Protein AF-A0A7R9LB26-F1 (afdb_monomer)

InterPro domains:
  IPR041221 Anaphase-promoting complex subunit 1, C-terminal [PF18122] (2-124)

Nearest PDB structures (foldseek):
  8pkp-assembly1_A  TM=7.153E-01  e=1.392E-02  Homo sapiens

Foldseek 3Di:
DDPCCVLPVDQDPDPVSNVVSVLLVLLCCLCVVLVNVVCSVVLVVLVVCLVPNFLVSLLVLVVLVVCVVVPVSSPDVSSVVSLVSNCVVLVVPDDLVQLVCQCLLNDDPVSDDRSSSSCCSNQVNDGGNVCVVVPDDDDLVVVVVVCCVPRVGDPVNSVVSVVSVVVVVVVD

Sequence (172 aa):
MTFSKYLLSNPSDIELESEMQNKLCSLLFDCASNERLEFLSPLIRLTKVTKQSNSLSLWQIKFVNTCTQRCLSLRSDFIDSIRSLIDKRLKYSIDKNLLLNYLRGTLRLTQITPTLIEAIVFYDMPPFGSFASISDKLSFSELVIELKSKYCVPIPTIHLLHRLYFSSILKL

Solvent-accessible surface area (backbone atoms only — not comparable to full-atom values): 10082 Å² total; per-residue (Å²): 139,60,72,63,60,73,61,65,69,64,82,51,92,46,68,72,54,34,54,52,41,52,53,52,50,53,49,50,48,54,20,57,76,67,76,36,61,82,51,45,64,62,56,56,57,55,59,56,40,62,82,59,65,54,64,67,56,45,50,51,51,52,51,50,53,56,46,25,78,76,30,75,84,66,56,50,73,64,58,55,50,52,50,51,51,40,48,55,50,49,71,72,68,52,59,64,67,59,55,51,27,33,33,40,51,71,54,55,78,91,70,68,45,73,62,54,53,43,47,36,66,70,39,59,50,75,61,77,28,72,38,49,87,66,65,96,74,75,56,74,67,56,53,53,52,50,39,45,73,75,63,68,50,52,70,72,33,53,53,51,50,51,54,50,56,55,60,65,59,75,75,116

pLDDT: mean 74.85, std 9.89, range [36.62, 88.19]

Radius of gyration: 19.54 Å; Cα contacts (8 Å, |Δi|>4): 122; chains: 1; bounding box: 53×28×49 Å

Mean predicted aligned error: 10.56 Å

Structure (mmCIF, N/CA/C/O backbone):
data_AF-A0A7R9LB26-F1
#
_entry.id   AF-A0A7R9LB26-F1
#
loop_
_atom_site.group_PDB
_atom_site.id
_atom_site.type_symbol
_atom_site.label_atom_id
_atom_site.label_alt_id
_atom_site.label_comp_id
_atom_site.label_asym_id
_atom_site.label_entity_id
_atom_site.label_seq_id
_atom_site.pdbx_PDB_ins_code
_atom_site.Cartn_x
_atom_site.Cartn_y
_atom_site.Cartn_z
_atom_site.occupancy
_atom_site.B_iso_or_equiv
_atom_site.auth_seq_id
_atom_site.auth_comp_id
_atom_site.auth_asym_id
_atom_site.auth_atom_id
_atom_site.pdbx_PDB_model_num
ATOM 1 N N . MET A 1 1 ? 29.424 3.421 -20.151 1.00 47.78 1 MET A N 1
ATOM 2 C CA . MET A 1 1 ? 28.976 2.113 -19.619 1.00 47.78 1 MET A CA 1
ATOM 3 C C . MET A 1 1 ? 27.471 2.163 -19.412 1.00 47.78 1 MET A C 1
ATOM 5 O O . MET A 1 1 ? 26.999 3.164 -18.893 1.00 47.78 1 MET A O 1
ATOM 9 N N . THR A 1 2 ? 26.723 1.147 -19.840 1.00 70.75 2 THR A N 1
ATOM 10 C CA . THR A 1 2 ? 25.251 1.107 -19.771 1.00 70.75 2 THR A CA 1
ATOM 11 C C . THR A 1 2 ? 24.757 0.437 -18.486 1.00 70.75 2 THR A C 1
ATOM 13 O O . THR A 1 2 ? 25.329 -0.555 -18.041 1.00 70.75 2 THR A O 1
ATOM 16 N N . PHE A 1 3 ? 23.678 0.965 -17.900 1.00 68.62 3 PHE A N 1
ATOM 17 C CA . PHE A 1 3 ? 23.039 0.452 -16.677 1.00 68.62 3 PHE A CA 1
ATOM 18 C C . PHE A 1 3 ? 22.665 -1.039 -16.787 1.00 68.62 3 PHE A C 1
ATOM 20 O O . PHE A 1 3 ? 22.912 -1.813 -15.865 1.00 68.62 3 PHE A O 1
ATOM 27 N N . SER A 1 4 ? 22.194 -1.469 -17.961 1.00 67.75 4 SER A N 1
ATOM 28 C CA . SER A 1 4 ? 21.907 -2.873 -18.280 1.00 67.75 4 SER A CA 1
ATOM 29 C C . SER A 1 4 ? 23.129 -3.785 -18.149 1.00 67.75 4 SER A C 1
ATOM 31 O O . SER A 1 4 ? 23.001 -4.903 -17.664 1.00 67.75 4 SER A O 1
ATOM 33 N N . LYS A 1 5 ? 24.331 -3.308 -18.499 1.00 71.25 5 LYS A N 1
ATOM 34 C CA . LYS A 1 5 ? 25.564 -4.099 -18.392 1.00 71.25 5 LYS A CA 1
ATOM 35 C C . LYS A 1 5 ? 25.941 -4.386 -16.942 1.00 71.25 5 LYS A C 1
ATOM 37 O O . LYS A 1 5 ? 26.555 -5.407 -16.706 1.00 71.25 5 LYS A O 1
ATOM 42 N N . TYR A 1 6 ? 25.585 -3.543 -15.976 1.00 71.06 6 TYR A N 1
ATOM 43 C CA . TYR A 1 6 ? 25.831 -3.828 -14.554 1.00 71.06 6 TYR A CA 1
ATOM 44 C C . TYR A 1 6 ? 24.739 -4.693 -13.926 1.00 71.06 6 TYR A C 1
ATOM 46 O O . TYR A 1 6 ? 25.019 -5.463 -13.017 1.00 71.06 6 TYR A O 1
ATOM 54 N N . LEU A 1 7 ? 23.505 -4.566 -14.416 1.00 68.69 7 LEU A N 1
ATOM 55 C CA . LEU A 1 7 ? 22.348 -5.260 -13.859 1.00 68.69 7 LEU A CA 1
ATOM 56 C C . LEU A 1 7 ? 22.137 -6.661 -14.437 1.00 68.69 7 LEU A C 1
ATOM 58 O O . LEU A 1 7 ? 21.547 -7.484 -13.759 1.00 68.69 7 LEU A O 1
ATOM 62 N N . LEU A 1 8 ? 22.611 -6.948 -15.653 1.00 66.31 8 LEU A N 1
ATOM 63 C CA . LEU A 1 8 ? 22.401 -8.230 -16.348 1.00 66.31 8 LEU A CA 1
ATOM 64 C C . LEU A 1 8 ? 23.664 -9.096 -16.463 1.00 66.31 8 LEU A C 1
ATOM 66 O O . LEU A 1 8 ? 23.575 -10.228 -16.924 1.00 66.31 8 LEU A O 1
ATOM 70 N N . SER A 1 9 ? 24.845 -8.576 -16.119 1.00 64.62 9 SER A N 1
ATOM 71 C CA . SER A 1 9 ? 26.117 -9.260 -16.415 1.00 64.62 9 SER A CA 1
ATOM 72 C C . SER A 1 9 ? 26.427 -10.441 -15.507 1.00 64.62 9 SER A C 1
ATOM 74 O O . SER A 1 9 ? 27.118 -11.349 -15.953 1.00 64.62 9 SER A O 1
ATOM 76 N N . ASN A 1 10 ? 25.910 -10.444 -14.279 1.00 65.31 10 ASN A N 1
ATOM 77 C CA . ASN A 1 10 ? 26.144 -11.506 -13.308 1.00 65.31 10 ASN A CA 1
ATOM 78 C C . ASN A 1 10 ? 24.791 -11.955 -12.747 1.00 65.31 10 ASN A C 1
ATOM 80 O O . ASN A 1 10 ? 24.273 -11.273 -11.859 1.00 65.31 10 ASN A O 1
ATOM 84 N N . PRO A 1 11 ? 24.165 -13.020 -13.277 1.00 63.59 11 PRO A N 1
ATOM 85 C CA . PRO A 1 11 ? 23.029 -13.629 -12.597 1.00 63.59 11 PRO A CA 1
ATOM 86 C C . PRO A 1 11 ? 23.490 -14.064 -11.204 1.00 63.59 11 PRO A C 1
ATOM 88 O O . PRO A 1 11 ? 24.514 -14.730 -11.071 1.00 63.59 11 PRO A O 1
ATOM 91 N N . SER A 1 12 ? 22.789 -13.614 -10.164 1.00 65.75 12 SER A N 1
ATOM 92 C CA . SER A 1 12 ? 23.111 -14.035 -8.802 1.00 65.75 12 SER A CA 1
ATOM 93 C C . SER A 1 12 ? 22.710 -15.495 -8.582 1.00 65.75 12 SER A C 1
ATOM 95 O O . SER A 1 12 ? 21.577 -15.877 -8.882 1.00 65.75 12 SER A O 1
ATOM 97 N N . ASP A 1 13 ? 23.613 -16.287 -7.999 1.00 67.75 13 ASP A N 1
ATOM 98 C CA . ASP A 1 13 ? 23.330 -17.653 -7.533 1.00 67.75 13 ASP A CA 1
ATOM 99 C C . ASP A 1 13 ? 22.423 -17.668 -6.285 1.00 67.75 13 ASP A C 1
ATOM 101 O O . ASP A 1 13 ? 21.922 -18.713 -5.869 1.00 67.75 13 ASP A O 1
ATOM 105 N N . ILE A 1 14 ? 22.191 -16.502 -5.675 1.00 76.25 14 ILE A N 1
ATOM 106 C CA . ILE A 1 14 ? 21.305 -16.330 -4.529 1.00 76.25 14 ILE A CA 1
ATOM 107 C C . ILE A 1 14 ? 19.898 -16.027 -5.053 1.00 76.25 14 ILE A C 1
ATOM 109 O O . ILE A 1 14 ? 19.642 -14.966 -5.621 1.00 76.25 14 ILE A O 1
ATOM 113 N N . GLU A 1 15 ? 18.956 -16.938 -4.803 1.00 74.44 15 GLU A N 1
ATOM 114 C CA . GLU A 1 15 ? 17.570 -16.877 -5.303 1.00 74.44 15 GLU A CA 1
ATOM 115 C C . GLU A 1 15 ? 16.900 -15.508 -5.070 1.00 74.44 15 GLU A C 1
ATOM 117 O O . GLU A 1 15 ? 16.289 -14.933 -5.971 1.00 74.44 15 GLU A O 1
ATOM 122 N N . LEU A 1 16 ? 17.086 -14.935 -3.879 1.00 67.75 16 LEU A N 1
ATOM 123 C CA . LEU A 1 16 ? 16.484 -13.660 -3.485 1.00 67.75 16 LEU A CA 1
ATOM 124 C C . LEU A 1 16 ? 17.087 -12.454 -4.229 1.00 67.75 16 LEU A C 1
ATOM 126 O O . LEU A 1 16 ? 16.395 -11.473 -4.504 1.00 67.75 16 LEU A O 1
ATOM 130 N N . GLU A 1 17 ? 18.375 -12.516 -4.567 1.00 70.12 17 GLU A N 1
ATOM 131 C CA . GLU A 1 17 ? 19.046 -11.492 -5.370 1.00 70.12 17 GLU A CA 1
ATOM 132 C C . GLU A 1 17 ? 18.670 -11.617 -6.846 1.00 70.12 17 GLU A C 1
ATOM 134 O O . GLU A 1 17 ? 18.398 -10.598 -7.478 1.00 70.12 17 GLU A O 1
ATOM 139 N N . SER A 1 18 ? 18.562 -12.845 -7.361 1.00 76.25 18 SER A N 1
ATOM 140 C CA . SER A 1 18 ? 18.065 -13.133 -8.711 1.00 76.25 18 SER A CA 1
ATOM 141 C C . SER A 1 18 ? 16.630 -12.627 -8.907 1.00 76.25 18 SER A C 1
ATOM 143 O O . SER A 1 18 ? 16.329 -11.940 -9.886 1.00 76.25 18 SER A O 1
ATOM 145 N N . GLU A 1 19 ? 15.739 -12.837 -7.930 1.00 73.88 19 GLU A N 1
ATOM 146 C CA . GLU A 1 19 ? 14.378 -12.286 -7.963 1.00 73.88 19 GLU A CA 1
ATOM 147 C C . GLU A 1 19 ? 14.390 -10.747 -8.018 1.00 73.88 19 GLU A C 1
ATOM 149 O O . GLU A 1 19 ? 13.626 -10.120 -8.761 1.00 73.88 19 GLU A O 1
ATOM 154 N N . MET A 1 20 ? 15.276 -10.113 -7.246 1.00 72.75 20 MET A N 1
ATOM 155 C CA . MET A 1 20 ? 15.404 -8.657 -7.217 1.00 72.75 20 MET A CA 1
ATOM 156 C C . MET A 1 20 ? 15.994 -8.109 -8.527 1.00 72.75 20 MET A C 1
ATOM 158 O O . MET A 1 20 ? 15.529 -7.086 -9.033 1.00 72.75 20 MET A O 1
ATOM 162 N N . GLN A 1 21 ? 16.974 -8.809 -9.099 1.00 77.19 21 GLN A N 1
ATOM 163 C CA . GLN A 1 21 ? 17.594 -8.509 -10.387 1.00 77.19 21 GLN A CA 1
ATOM 164 C C . GLN A 1 21 ? 16.566 -8.590 -11.519 1.00 77.19 21 GLN A C 1
ATOM 166 O O . GLN A 1 21 ? 16.440 -7.642 -12.293 1.00 77.19 21 GLN A O 1
ATOM 171 N N . ASN A 1 22 ? 15.747 -9.644 -11.550 1.00 79.38 22 ASN A N 1
ATOM 172 C CA . ASN A 1 22 ? 14.660 -9.802 -12.519 1.00 79.38 22 ASN A CA 1
ATOM 173 C C . ASN A 1 22 ? 13.632 -8.665 -12.426 1.00 79.38 22 ASN A C 1
ATOM 175 O O . ASN A 1 22 ? 13.257 -8.086 -13.446 1.00 79.38 22 ASN A O 1
ATOM 179 N N . LYS A 1 23 ? 13.233 -8.265 -11.209 1.00 76.12 23 LYS A N 1
ATOM 180 C CA . LYS A 1 23 ? 12.327 -7.118 -10.998 1.00 76.12 23 LYS A CA 1
ATOM 181 C C . LYS A 1 23 ? 12.919 -5.802 -11.508 1.00 76.12 23 LYS A C 1
ATOM 183 O O . LYS A 1 23 ? 12.212 -5.013 -12.129 1.00 76.12 23 LYS A O 1
ATOM 188 N N . LEU A 1 24 ? 14.209 -5.561 -11.268 1.00 79.00 24 LEU A N 1
ATOM 189 C CA . LEU A 1 24 ? 14.904 -4.366 -11.757 1.00 79.00 24 LEU A CA 1
ATOM 190 C C . LEU A 1 24 ? 15.066 -4.370 -13.284 1.00 79.00 24 LEU A C 1
ATOM 192 O O . LEU A 1 24 ? 14.961 -3.315 -13.908 1.00 79.00 24 LEU A O 1
ATOM 196 N N . CYS A 1 25 ? 15.280 -5.537 -13.890 1.00 82.81 25 CYS A N 1
ATOM 197 C CA . CYS A 1 25 ? 15.355 -5.678 -15.343 1.00 82.81 25 CYS A CA 1
ATOM 198 C C . CYS A 1 25 ? 13.994 -5.446 -16.004 1.00 82.81 25 CYS A C 1
ATOM 200 O O . CYS A 1 25 ? 13.923 -4.703 -16.979 1.00 82.81 25 CYS A O 1
ATOM 202 N N . SER A 1 26 ? 12.918 -5.993 -15.431 1.00 80.62 26 SER A N 1
ATOM 203 C CA . SER A 1 26 ? 11.545 -5.714 -15.871 1.00 80.62 26 SER A CA 1
ATOM 204 C C . SER A 1 26 ? 11.234 -4.220 -15.795 1.00 80.62 26 SER A C 1
ATOM 206 O O . SER A 1 26 ? 10.707 -3.651 -16.742 1.00 80.62 26 SER A O 1
ATOM 208 N N . LEU A 1 27 ? 11.625 -3.559 -14.702 1.00 80.62 27 LEU A N 1
ATOM 209 C CA . LEU A 1 27 ? 11.438 -2.120 -14.539 1.00 80.62 27 LEU A CA 1
ATOM 210 C C . LEU A 1 27 ? 12.207 -1.307 -15.593 1.00 80.62 27 LEU A C 1
ATOM 212 O O . LEU A 1 27 ? 11.676 -0.343 -16.145 1.00 80.62 27 LEU A O 1
ATOM 216 N N . LEU A 1 28 ? 13.463 -1.676 -15.860 1.00 84.94 28 LEU A N 1
ATOM 217 C CA . LEU A 1 28 ? 14.277 -1.036 -16.891 1.00 84.94 28 LEU A CA 1
ATOM 218 C C . LEU A 1 28 ? 13.644 -1.207 -18.275 1.00 84.94 28 LEU A C 1
ATOM 220 O O . LEU A 1 28 ? 13.595 -0.243 -19.037 1.00 84.94 28 LEU A O 1
ATOM 224 N N . PHE A 1 29 ? 13.155 -2.410 -18.578 1.00 84.19 29 PHE A N 1
ATOM 225 C CA . PHE A 1 29 ? 12.476 -2.712 -19.831 1.00 84.19 29 PHE A CA 1
ATOM 226 C C . PHE A 1 29 ? 11.186 -1.899 -19.986 1.00 84.19 29 PHE A C 1
ATOM 228 O O . PHE A 1 29 ? 11.002 -1.277 -21.029 1.00 84.19 29 PHE A O 1
ATOM 235 N N . ASP A 1 30 ? 10.349 -1.815 -18.948 1.00 80.38 30 ASP A N 1
ATOM 236 C CA . ASP A 1 30 ? 9.136 -0.988 -18.941 1.00 80.38 30 ASP A CA 1
ATOM 237 C C . ASP A 1 30 ? 9.460 0.491 -19.182 1.00 80.38 30 ASP A C 1
ATOM 239 O O . ASP A 1 30 ? 8.831 1.144 -20.017 1.00 80.38 30 ASP A O 1
ATOM 243 N N . CYS A 1 31 ? 10.455 1.033 -18.473 1.00 83.06 31 CYS A N 1
ATOM 244 C CA . CYS A 1 31 ? 10.841 2.437 -18.618 1.00 83.06 31 CYS A CA 1
ATOM 245 C C . CYS A 1 31 ? 11.418 2.722 -20.010 1.00 83.06 31 CYS A C 1
ATOM 247 O O . CYS A 1 31 ? 11.110 3.759 -20.591 1.00 83.06 31 CYS A O 1
ATOM 249 N N . ALA A 1 32 ? 12.236 1.817 -20.555 1.00 85.62 32 ALA A N 1
ATOM 250 C CA . ALA A 1 32 ? 12.814 1.971 -21.887 1.00 85.62 32 ALA A CA 1
ATOM 251 C C . ALA A 1 32 ? 11.750 1.851 -22.988 1.00 85.62 32 ALA A C 1
ATOM 253 O O . ALA A 1 32 ? 11.709 2.689 -23.883 1.00 85.62 32 ALA A O 1
ATOM 254 N N . SER A 1 33 ? 10.861 0.858 -22.891 1.00 83.81 33 SER A N 1
ATOM 255 C CA . SER A 1 33 ? 9.817 0.588 -23.891 1.00 83.81 33 SER A CA 1
ATOM 256 C C . SER A 1 33 ? 8.768 1.695 -23.972 1.00 83.81 33 SER A C 1
ATOM 258 O O . SER A 1 33 ? 8.163 1.890 -25.018 1.00 83.81 33 SER A O 1
ATOM 260 N N . ASN A 1 34 ? 8.557 2.425 -22.875 1.00 80.50 34 ASN A N 1
ATOM 261 C CA . ASN A 1 34 ? 7.613 3.537 -22.812 1.00 80.50 34 ASN A CA 1
ATOM 262 C C . ASN A 1 34 ? 8.280 4.917 -22.941 1.00 80.50 34 ASN A C 1
ATOM 264 O O . ASN A 1 34 ? 7.608 5.911 -22.673 1.00 80.50 34 ASN A O 1
ATOM 268 N N . GLU A 1 35 ? 9.572 4.980 -23.293 1.00 83.19 35 GLU A N 1
ATOM 269 C CA . GLU A 1 35 ? 10.360 6.221 -23.416 1.00 83.19 35 GLU A CA 1
ATOM 270 C C . GLU A 1 35 ? 10.347 7.094 -22.147 1.00 83.19 35 GLU A C 1
ATOM 272 O O . GLU A 1 35 ? 10.273 8.317 -22.211 1.00 83.19 35 GLU A O 1
ATOM 277 N N . ARG A 1 36 ? 10.407 6.463 -20.968 1.00 81.88 36 ARG A N 1
ATOM 278 C CA . ARG A 1 36 ? 10.294 7.130 -19.660 1.00 81.88 36 ARG A CA 1
ATOM 279 C C . ARG A 1 36 ? 11.397 6.745 -18.685 1.00 81.88 36 ARG A C 1
ATOM 281 O O . ARG A 1 36 ? 11.161 6.342 -17.539 1.00 81.88 36 ARG A O 1
ATOM 288 N N . LEU A 1 37 ? 12.638 6.835 -19.144 1.00 85.00 37 LEU A N 1
ATOM 289 C CA . LEU A 1 37 ? 13.807 6.523 -18.321 1.00 85.00 37 LEU A CA 1
ATOM 290 C C . LEU A 1 37 ? 13.946 7.460 -17.108 1.00 85.00 37 LEU A C 1
ATOM 292 O O . LEU A 1 37 ? 14.557 7.077 -16.110 1.00 85.00 37 LEU A O 1
ATOM 296 N N . GLU A 1 38 ? 13.328 8.641 -17.135 1.00 82.31 38 GLU A N 1
ATOM 297 C CA . GLU A 1 38 ? 13.260 9.570 -16.006 1.00 82.31 38 GLU A CA 1
ATOM 298 C C . GLU A 1 38 ? 12.543 8.987 -14.776 1.00 82.31 38 GLU A C 1
ATOM 300 O O . GLU A 1 38 ? 12.874 9.357 -13.645 1.00 82.31 38 GLU A O 1
ATOM 305 N N . PHE A 1 39 ? 11.626 8.025 -14.955 1.00 79.44 39 PHE A N 1
ATOM 306 C CA . PHE A 1 39 ? 10.940 7.365 -13.838 1.00 79.44 39 PHE A CA 1
ATOM 307 C C . PHE A 1 39 ? 11.730 6.204 -13.233 1.00 79.44 39 PHE A C 1
ATOM 309 O O . PHE A 1 39 ? 11.420 5.781 -12.118 1.00 79.44 39 PHE A O 1
ATOM 316 N N . LEU A 1 40 ? 12.796 5.735 -13.888 1.00 82.25 40 LEU A N 1
ATOM 317 C CA . LEU A 1 40 ? 13.573 4.587 -13.422 1.00 82.25 40 LEU A CA 1
ATOM 318 C C . LEU A 1 40 ? 14.152 4.814 -12.017 1.00 82.25 40 LEU A C 1
ATOM 320 O O . LEU A 1 40 ? 13.982 3.986 -11.125 1.00 82.25 40 LEU A O 1
ATOM 324 N N . SER A 1 41 ? 14.804 5.956 -11.786 1.00 81.88 41 SER A N 1
ATOM 325 C CA . SER A 1 41 ? 15.418 6.275 -10.488 1.00 81.88 41 SER A CA 1
ATOM 326 C C . SER A 1 41 ? 14.381 6.415 -9.356 1.00 81.88 41 SER A C 1
ATOM 328 O O . SER A 1 41 ? 14.549 5.761 -8.318 1.00 81.88 41 SER A O 1
ATOM 330 N N . PRO A 1 42 ? 13.279 7.179 -9.524 1.00 79.88 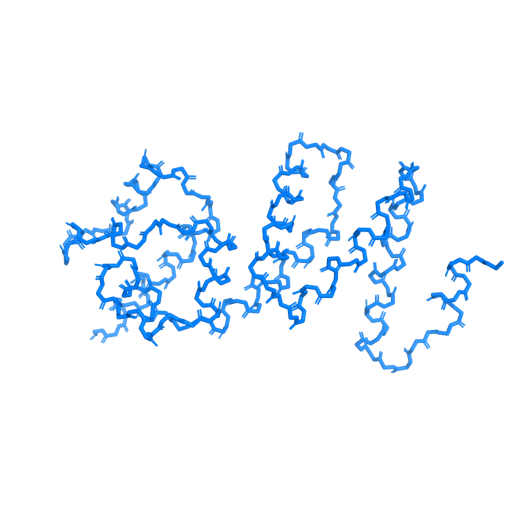42 PRO A N 1
ATOM 331 C CA . PRO A 1 42 ? 12.168 7.183 -8.573 1.00 79.88 42 PRO A CA 1
ATOM 332 C C . PRO A 1 42 ? 11.616 5.785 -8.268 1.00 79.88 42 PRO A C 1
ATOM 334 O O . PRO A 1 42 ? 11.476 5.439 -7.097 1.00 79.88 42 PRO A O 1
ATOM 337 N N . LEU A 1 43 ? 11.366 4.958 -9.287 1.00 79.81 43 LEU A N 1
ATOM 338 C CA . LEU A 1 43 ? 10.792 3.621 -9.112 1.00 79.81 43 LEU A CA 1
ATOM 339 C C . LEU A 1 43 ? 11.756 2.667 -8.387 1.00 79.81 43 LEU A C 1
ATOM 341 O O . LEU A 1 43 ? 11.338 1.936 -7.489 1.00 79.81 43 LEU A O 1
ATOM 345 N N . ILE A 1 44 ? 13.063 2.747 -8.659 1.00 81.19 44 ILE A N 1
ATOM 346 C CA . ILE A 1 44 ? 14.079 2.010 -7.892 1.00 81.19 44 ILE A CA 1
ATOM 347 C C . ILE A 1 44 ? 14.070 2.445 -6.423 1.00 81.19 44 ILE A C 1
ATOM 349 O O . ILE A 1 44 ? 14.154 1.595 -5.536 1.00 81.19 44 ILE A O 1
ATOM 353 N N . ARG A 1 45 ? 13.936 3.743 -6.119 1.00 80.56 45 ARG A N 1
ATOM 354 C CA . ARG A 1 45 ? 13.862 4.207 -4.721 1.00 80.56 45 ARG A CA 1
ATOM 355 C C . ARG A 1 45 ? 12.661 3.616 -3.985 1.00 80.56 45 ARG A C 1
ATOM 357 O O . ARG A 1 45 ? 12.809 3.267 -2.815 1.00 80.56 45 ARG A O 1
ATOM 364 N N . LEU A 1 46 ? 11.527 3.420 -4.664 1.00 78.38 46 LEU A N 1
ATOM 365 C CA . LEU A 1 46 ? 10.348 2.784 -4.067 1.00 78.38 46 LEU A CA 1
ATOM 366 C C . LEU A 1 46 ? 10.609 1.329 -3.641 1.00 78.38 46 LEU A C 1
ATOM 368 O O . LEU A 1 46 ? 10.016 0.871 -2.668 1.00 78.38 46 LEU A O 1
ATOM 372 N N . THR A 1 47 ? 11.542 0.610 -4.277 1.00 74.81 47 THR A N 1
ATOM 373 C CA . THR A 1 47 ? 11.890 -0.759 -3.839 1.00 74.81 47 THR A CA 1
ATOM 374 C C . THR A 1 47 ? 12.478 -0.795 -2.434 1.00 74.81 47 THR A C 1
ATOM 376 O O . THR A 1 47 ? 12.188 -1.716 -1.672 1.00 74.81 47 THR A O 1
ATOM 379 N N . LYS A 1 48 ? 13.251 0.227 -2.043 1.00 73.00 48 LYS A N 1
ATOM 380 C CA . LYS A 1 48 ? 13.879 0.299 -0.714 1.00 73.00 48 LYS A CA 1
ATOM 381 C C . LYS A 1 48 ? 12.843 0.436 0.404 1.00 73.00 48 LYS A C 1
ATOM 383 O O . LYS A 1 48 ? 13.050 -0.083 1.498 1.00 73.00 48 LYS A O 1
ATOM 388 N N . VAL A 1 49 ? 11.700 1.045 0.092 1.00 71.12 49 VAL A N 1
ATOM 389 C CA . VAL A 1 49 ? 10.581 1.278 1.018 1.00 71.12 49 VAL A CA 1
ATOM 390 C C . VAL A 1 49 ? 9.917 -0.028 1.471 1.00 71.12 49 VAL A C 1
ATOM 392 O O . VAL A 1 49 ? 9.345 -0.102 2.560 1.00 71.12 49 VAL A O 1
ATOM 395 N N . THR A 1 50 ? 10.028 -1.096 0.673 1.00 68.25 50 THR A N 1
ATOM 396 C CA . THR A 1 50 ? 9.459 -2.409 1.021 1.00 68.25 50 THR A CA 1
ATOM 397 C C . THR A 1 50 ? 10.117 -3.025 2.261 1.00 68.25 50 THR A C 1
ATOM 399 O O . THR A 1 50 ? 9.432 -3.684 3.045 1.00 68.25 50 THR A O 1
ATOM 402 N N . LYS A 1 51 ? 11.412 -2.762 2.499 1.00 66.75 51 LYS A N 1
ATOM 403 C CA . LYS A 1 51 ? 12.175 -3.324 3.630 1.00 66.75 51 LYS A CA 1
ATOM 404 C C . LYS A 1 51 ? 12.077 -2.474 4.897 1.00 66.75 51 LYS A C 1
ATOM 406 O O . LYS A 1 51 ? 11.923 -3.021 5.983 1.00 66.75 51 LYS A O 1
ATOM 411 N N . GLN A 1 52 ? 12.134 -1.154 4.756 1.00 66.62 52 GLN A N 1
ATOM 412 C CA . GLN A 1 52 ? 11.944 -0.186 5.834 1.00 66.62 52 GLN A CA 1
ATOM 413 C C . GLN A 1 52 ? 11.216 1.016 5.253 1.00 66.62 52 GLN A C 1
ATOM 415 O O . GLN A 1 52 ? 11.694 1.622 4.293 1.00 66.62 52 GLN A O 1
ATOM 420 N N . SER A 1 53 ? 10.072 1.366 5.828 1.00 65.44 53 SER A N 1
ATOM 421 C CA . SER A 1 53 ? 9.367 2.581 5.449 1.00 65.44 53 SER A CA 1
ATOM 422 C C . SER A 1 53 ? 9.306 3.544 6.615 1.00 65.44 53 SER A C 1
ATOM 424 O O . SER A 1 53 ? 9.165 3.165 7.767 1.00 65.44 53 SER A O 1
ATOM 426 N N . ASN A 1 54 ? 9.415 4.825 6.305 1.00 73.94 54 ASN A N 1
ATOM 427 C CA . ASN A 1 54 ? 8.854 5.860 7.155 1.00 73.94 54 ASN A CA 1
ATOM 428 C C . ASN A 1 54 ? 7.483 6.263 6.589 1.00 73.94 54 ASN A C 1
ATOM 430 O O . ASN A 1 54 ? 7.158 5.965 5.434 1.00 73.94 54 ASN A O 1
ATOM 434 N N . SER A 1 55 ? 6.675 6.969 7.378 1.00 74.94 55 SER A N 1
ATOM 435 C CA . SER A 1 55 ? 5.347 7.427 6.946 1.00 74.94 55 SER A CA 1
ATOM 436 C C . SER A 1 55 ? 5.395 8.206 5.623 1.00 74.94 55 SER A C 1
ATOM 438 O O . SER A 1 55 ? 4.544 8.001 4.762 1.00 74.94 55 SER A O 1
ATOM 440 N N . LEU A 1 56 ? 6.427 9.032 5.410 1.00 80.12 56 LEU A N 1
ATOM 441 C CA . LEU A 1 56 ? 6.623 9.801 4.177 1.00 80.12 56 LEU A CA 1
ATOM 442 C C . LEU A 1 56 ? 6.772 8.908 2.935 1.00 80.12 56 LEU A C 1
ATOM 444 O O . LEU A 1 56 ? 6.153 9.162 1.905 1.00 80.12 56 LEU A O 1
ATOM 448 N N . SER A 1 57 ? 7.571 7.850 3.025 1.00 80.44 57 SER A N 1
ATOM 449 C CA . SER A 1 57 ? 7.780 6.915 1.917 1.00 80.44 57 SER A CA 1
ATOM 450 C C . SER A 1 57 ? 6.510 6.133 1.557 1.00 80.44 57 SER A C 1
ATOM 452 O O . SER A 1 57 ? 6.252 5.881 0.381 1.00 80.44 57 SER A O 1
ATOM 454 N N . LEU A 1 58 ? 5.656 5.831 2.542 1.00 82.31 58 LEU A N 1
ATOM 455 C CA . LEU A 1 58 ? 4.336 5.242 2.292 1.00 82.31 58 LEU A CA 1
ATOM 456 C C . LEU A 1 58 ? 3.394 6.233 1.612 1.00 82.31 58 LEU A C 1
ATOM 458 O O . LEU A 1 58 ? 2.684 5.848 0.685 1.00 82.31 58 LEU A O 1
ATOM 462 N N . TRP A 1 59 ? 3.435 7.510 2.000 1.00 83.31 59 TRP A N 1
ATOM 463 C CA . TRP A 1 59 ? 2.699 8.568 1.306 1.00 83.31 59 TRP A CA 1
ATOM 464 C C . TRP A 1 59 ? 3.117 8.701 -0.159 1.00 83.31 59 TRP A C 1
ATOM 466 O O . TRP A 1 59 ? 2.254 8.845 -1.022 1.00 83.31 59 TRP A O 1
ATOM 476 N N . GLN A 1 60 ? 4.413 8.594 -0.463 1.00 83.00 60 GLN A N 1
ATOM 477 C CA . GLN A 1 60 ? 4.906 8.611 -1.844 1.00 83.00 60 GLN A CA 1
ATOM 478 C C . GLN A 1 60 ? 4.359 7.431 -2.653 1.00 83.00 60 GLN A C 1
ATOM 480 O O . GLN A 1 60 ? 3.875 7.625 -3.766 1.00 83.00 60 GLN A O 1
ATOM 485 N N . ILE A 1 61 ? 4.365 6.221 -2.088 1.00 82.50 61 ILE A N 1
ATOM 486 C CA . ILE A 1 61 ? 3.809 5.031 -2.752 1.00 82.50 61 ILE A CA 1
ATOM 487 C C . ILE A 1 61 ? 2.306 5.164 -2.954 1.00 82.50 61 ILE A C 1
ATOM 489 O O . ILE A 1 61 ? 1.802 4.866 -4.034 1.00 82.50 61 ILE A O 1
ATOM 493 N N . LYS A 1 62 ? 1.587 5.647 -1.940 1.00 81.88 62 LYS A N 1
ATOM 494 C CA . LYS A 1 62 ? 0.152 5.904 -2.034 1.00 81.88 62 LYS A CA 1
ATOM 495 C C . LYS A 1 62 ? -0.156 6.920 -3.133 1.00 81.88 62 LYS A C 1
ATOM 497 O O . LYS A 1 62 ? -1.070 6.699 -3.930 1.00 81.88 62 LYS A O 1
ATOM 502 N N . PHE A 1 63 ? 0.609 8.007 -3.199 1.00 82.12 63 PHE A N 1
ATOM 503 C CA . PHE A 1 63 ? 0.455 9.030 -4.227 1.00 82.12 63 PHE A CA 1
ATOM 504 C C . PHE A 1 63 ? 0.680 8.443 -5.621 1.00 82.12 63 PHE A C 1
ATOM 506 O O . PHE A 1 63 ? -0.193 8.553 -6.477 1.00 82.12 63 PHE A O 1
ATOM 513 N N . VAL A 1 64 ? 1.792 7.727 -5.815 1.00 81.62 64 VAL A N 1
ATOM 514 C CA . VAL A 1 64 ? 2.111 7.048 -7.077 1.00 81.62 64 VAL A CA 1
ATOM 515 C C . VAL A 1 64 ? 1.000 6.073 -7.464 1.00 81.62 64 VAL A C 1
ATOM 517 O O . VAL A 1 64 ? 0.496 6.153 -8.578 1.00 81.62 64 VAL A O 1
ATOM 520 N N . ASN A 1 65 ? 0.540 5.224 -6.544 1.00 79.12 65 ASN A N 1
ATOM 521 C CA . ASN A 1 65 ? -0.549 4.279 -6.790 1.00 79.12 65 ASN A CA 1
ATOM 522 C C . ASN A 1 65 ? -1.843 4.997 -7.217 1.00 79.12 65 ASN A C 1
ATOM 524 O O . ASN A 1 65 ? -2.465 4.628 -8.212 1.00 79.12 65 ASN A O 1
ATOM 528 N N . THR A 1 66 ? -2.210 6.082 -6.533 1.00 78.12 66 THR A N 1
ATOM 529 C CA . THR A 1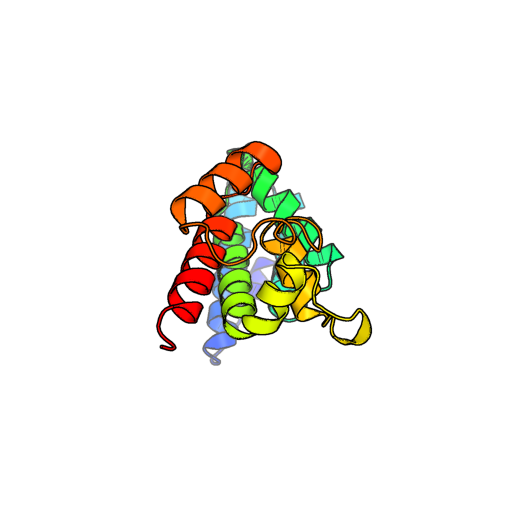 66 ? -3.382 6.897 -6.895 1.00 78.12 66 THR A CA 1
ATOM 530 C C . THR A 1 66 ? -3.229 7.514 -8.289 1.00 78.12 66 THR A C 1
ATOM 532 O O . THR A 1 66 ? -4.180 7.530 -9.071 1.00 78.12 66 THR A O 1
ATOM 535 N N . CYS A 1 67 ? -2.027 7.981 -8.637 1.00 77.44 67 CYS A N 1
ATOM 536 C CA . CYS A 1 67 ? -1.721 8.489 -9.971 1.00 77.44 67 CYS A CA 1
ATOM 537 C C . CYS A 1 67 ? -1.808 7.388 -11.034 1.00 77.44 67 CYS A C 1
ATOM 539 O O . CYS A 1 67 ? -2.426 7.618 -12.067 1.00 77.44 67 CYS A O 1
ATOM 541 N N . THR A 1 68 ? -1.274 6.187 -10.785 1.00 76.25 68 THR A N 1
ATOM 542 C CA . THR A 1 68 ? -1.332 5.068 -11.747 1.00 76.25 68 THR A CA 1
ATOM 543 C C . THR A 1 68 ? -2.753 4.608 -12.055 1.00 76.25 68 THR A C 1
ATOM 545 O O . THR A 1 68 ? -3.055 4.260 -13.191 1.00 76.25 68 THR A O 1
ATOM 548 N N . GLN A 1 69 ? -3.659 4.673 -11.074 1.00 73.12 69 GLN A N 1
ATOM 549 C CA . GLN A 1 69 ? -5.071 4.337 -11.277 1.00 73.12 69 GLN A CA 1
ATOM 550 C C . GLN A 1 69 ? -5.793 5.343 -12.180 1.00 73.12 69 GLN A C 1
ATOM 552 O O . GLN A 1 69 ? -6.773 4.992 -12.831 1.00 73.12 69 GLN A O 1
ATOM 557 N N . ARG A 1 70 ? -5.323 6.596 -12.219 1.00 75.56 70 ARG A N 1
ATOM 558 C CA . ARG A 1 70 ? -5.908 7.678 -13.028 1.00 75.56 70 ARG A CA 1
ATOM 559 C C . ARG A 1 70 ? -5.168 7.918 -14.341 1.00 75.56 70 ARG A C 1
ATOM 561 O O . ARG A 1 70 ? -5.702 8.575 -15.227 1.00 75.56 70 ARG A O 1
ATOM 568 N N . CYS A 1 71 ? -3.941 7.422 -14.458 1.00 70.31 71 CYS A N 1
ATOM 569 C CA . CYS A 1 71 ? -3.027 7.729 -15.543 1.00 70.31 71 CYS A CA 1
ATOM 570 C C . CYS A 1 71 ? -2.518 6.421 -16.155 1.00 70.31 71 CYS A C 1
ATOM 572 O O . CYS A 1 71 ? -1.593 5.804 -15.630 1.00 70.31 71 CYS A O 1
ATOM 574 N N . LEU A 1 72 ? -3.129 6.006 -17.272 1.00 67.19 72 LEU A N 1
ATOM 575 C CA . LEU A 1 72 ? -2.789 4.760 -17.973 1.00 67.19 72 LEU A CA 1
ATOM 576 C C . LEU A 1 72 ? -1.317 4.694 -18.378 1.00 67.19 72 LEU A C 1
ATOM 578 O O . LEU A 1 72 ? -0.743 3.612 -18.405 1.00 67.19 72 LEU A O 1
ATOM 582 N N . SER A 1 73 ? -0.700 5.846 -18.647 1.00 65.69 73 SER A N 1
ATOM 583 C CA . SER A 1 73 ? 0.732 5.931 -18.898 1.00 65.69 73 SER A CA 1
ATOM 584 C C . SER A 1 73 ? 1.527 5.402 -17.704 1.00 65.69 73 SER A C 1
ATOM 586 O O . SER A 1 73 ? 2.401 4.570 -17.881 1.00 65.69 73 SER A O 1
ATOM 588 N N . LEU A 1 74 ? 1.208 5.788 -16.475 1.00 64.19 74 LEU A N 1
ATOM 589 C CA . LEU A 1 74 ? 1.984 5.379 -15.301 1.00 64.19 74 LEU A CA 1
ATOM 590 C C . LEU A 1 74 ? 1.640 3.974 -14.784 1.00 64.19 74 LEU A C 1
ATOM 592 O O . LEU A 1 74 ? 2.197 3.555 -13.770 1.00 64.19 74 LEU A O 1
ATOM 596 N N . ARG A 1 75 ? 0.732 3.243 -15.440 1.00 68.81 75 ARG A N 1
ATOM 597 C CA . ARG A 1 75 ? 0.370 1.883 -15.038 1.00 68.81 75 ARG A CA 1
ATOM 598 C C . ARG A 1 75 ? 1.562 0.950 -15.257 1.00 68.81 75 ARG A C 1
ATOM 600 O O . ARG A 1 75 ? 2.016 0.775 -16.379 1.00 68.81 75 ARG A O 1
ATOM 607 N N . SER A 1 76 ? 2.053 0.355 -14.176 1.00 71.19 76 SER A N 1
ATOM 608 C CA . SER A 1 76 ? 3.139 -0.623 -14.211 1.00 71.19 76 SER A CA 1
ATOM 609 C C . SER A 1 76 ? 2.884 -1.701 -13.166 1.00 71.19 76 SER A C 1
ATOM 611 O O . SER A 1 76 ? 2.639 -1.392 -11.993 1.00 71.19 76 SER A O 1
ATOM 613 N N . ASP A 1 77 ? 3.005 -2.961 -13.581 1.00 72.75 77 ASP A N 1
ATOM 614 C CA . ASP A 1 77 ? 2.865 -4.142 -12.718 1.00 72.75 77 ASP A CA 1
ATOM 615 C C . ASP A 1 77 ? 3.890 -4.140 -11.570 1.00 72.75 77 ASP A C 1
ATOM 617 O O . ASP A 1 77 ? 3.705 -4.755 -10.512 1.00 72.75 77 ASP A O 1
ATOM 621 N N . PHE A 1 78 ? 4.970 -3.378 -11.737 1.00 75.31 78 PHE A N 1
ATOM 622 C CA . PHE A 1 78 ? 5.963 -3.144 -10.706 1.00 75.31 78 PHE A CA 1
ATOM 623 C C . PHE A 1 78 ? 5.402 -2.393 -9.490 1.00 75.31 78 PHE A C 1
ATOM 625 O O . PHE A 1 78 ? 5.691 -2.754 -8.348 1.00 75.31 78 PHE A O 1
ATOM 632 N N . ILE A 1 79 ? 4.575 -1.367 -9.706 1.00 77.25 79 ILE A N 1
ATOM 633 C CA . ILE A 1 79 ? 3.964 -0.591 -8.614 1.00 77.25 79 ILE A CA 1
ATOM 634 C C . ILE A 1 79 ? 2.957 -1.463 -7.860 1.00 77.25 79 ILE A C 1
ATOM 636 O O . ILE A 1 79 ? 2.931 -1.450 -6.626 1.00 77.25 79 ILE A O 1
ATOM 640 N N . ASP A 1 80 ? 2.202 -2.292 -8.582 1.00 78.94 80 ASP A N 1
ATOM 641 C CA . ASP A 1 80 ? 1.319 -3.293 -7.984 1.00 78.94 80 ASP A CA 1
ATOM 642 C C . ASP A 1 80 ? 2.091 -4.328 -7.156 1.00 78.94 80 ASP A C 1
ATOM 644 O O . ASP A 1 80 ? 1.669 -4.686 -6.052 1.00 78.94 80 ASP A O 1
ATOM 648 N N . SER A 1 81 ? 3.268 -4.740 -7.627 1.00 78.88 81 SER A N 1
ATOM 649 C CA . SER A 1 81 ? 4.164 -5.633 -6.889 1.00 78.88 81 SER A CA 1
ATOM 650 C C . SER A 1 81 ? 4.683 -4.990 -5.599 1.00 78.88 81 SER A C 1
ATOM 652 O O . SER A 1 81 ? 4.645 -5.618 -4.539 1.00 78.88 81 SER A O 1
ATOM 654 N N . ILE A 1 82 ? 5.109 -3.721 -5.645 1.00 80.06 82 ILE A N 1
ATOM 655 C CA . ILE A 1 82 ? 5.524 -2.965 -4.450 1.00 80.06 82 ILE A CA 1
ATOM 656 C C . ILE A 1 82 ? 4.369 -2.857 -3.452 1.00 80.06 82 ILE A C 1
ATOM 658 O O . ILE A 1 82 ? 4.552 -3.121 -2.261 1.00 80.06 82 ILE A O 1
ATOM 662 N N . ARG A 1 83 ? 3.168 -2.523 -3.932 1.00 82.19 83 ARG A N 1
ATOM 663 C CA . ARG A 1 83 ? 1.957 -2.449 -3.109 1.00 82.19 83 ARG A CA 1
ATOM 664 C C . ARG A 1 83 ? 1.652 -3.789 -2.441 1.00 82.19 83 ARG A C 1
ATOM 666 O O . ARG A 1 83 ? 1.385 -3.814 -1.244 1.00 82.19 83 ARG A O 1
ATOM 673 N N . SER A 1 84 ? 1.740 -4.894 -3.183 1.00 83.12 84 SER A N 1
ATOM 674 C CA . SER A 1 84 ? 1.526 -6.249 -2.659 1.00 83.12 84 SER A CA 1
ATOM 675 C C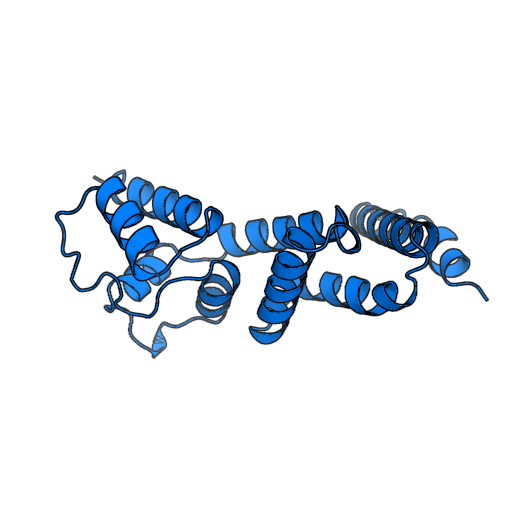 . SER A 1 84 ? 2.534 -6.618 -1.567 1.00 83.12 84 SER A C 1
ATOM 677 O O . SER A 1 84 ? 2.162 -7.201 -0.549 1.00 83.12 84 SER A O 1
ATOM 679 N N . LEU A 1 85 ? 3.808 -6.251 -1.738 1.00 83.19 85 LEU A N 1
ATOM 680 C CA . LEU A 1 85 ? 4.848 -6.502 -0.737 1.00 83.19 85 LEU A CA 1
ATOM 681 C C . LEU A 1 85 ? 4.593 -5.730 0.562 1.00 83.19 85 LEU A C 1
ATOM 683 O O . LEU A 1 85 ? 4.720 -6.301 1.646 1.00 83.19 85 LEU A O 1
ATOM 687 N N . ILE A 1 86 ? 4.198 -4.460 0.460 1.00 83.38 86 ILE A N 1
ATOM 688 C CA . ILE A 1 86 ? 3.873 -3.635 1.631 1.00 83.38 86 ILE A CA 1
ATOM 689 C C . ILE A 1 86 ? 2.613 -4.151 2.324 1.00 83.38 86 ILE A C 1
ATOM 691 O O . ILE A 1 86 ? 2.625 -4.296 3.545 1.00 83.38 86 ILE A O 1
ATOM 695 N N . ASP A 1 87 ? 1.570 -4.499 1.563 1.00 84.56 87 ASP A N 1
ATOM 696 C CA . ASP A 1 87 ? 0.349 -5.094 2.110 1.00 84.56 87 ASP A CA 1
ATOM 697 C C . ASP A 1 87 ? 0.664 -6.382 2.873 1.00 84.56 87 ASP A C 1
ATOM 699 O O . ASP A 1 87 ? 0.279 -6.518 4.030 1.00 84.56 87 ASP A O 1
ATOM 703 N N . LYS A 1 88 ? 1.445 -7.299 2.282 1.00 84.62 88 LYS A N 1
ATOM 704 C CA . LYS A 1 88 ? 1.885 -8.525 2.965 1.00 84.62 88 LYS A CA 1
ATOM 705 C C . LYS A 1 88 ? 2.621 -8.204 4.263 1.00 84.62 88 LYS A C 1
ATOM 707 O O . LYS A 1 88 ? 2.272 -8.771 5.294 1.00 84.62 88 LYS A O 1
ATOM 712 N N . ARG A 1 89 ? 3.601 -7.296 4.237 1.00 85.19 89 ARG A N 1
ATOM 713 C CA . ARG A 1 89 ? 4.382 -6.924 5.426 1.00 85.19 89 ARG A CA 1
ATOM 714 C C . ARG A 1 89 ? 3.480 -6.391 6.541 1.00 85.19 89 ARG A C 1
ATOM 716 O O . ARG A 1 89 ? 3.477 -6.945 7.637 1.00 85.19 89 ARG A O 1
ATOM 723 N N . LEU A 1 90 ? 2.685 -5.365 6.238 1.00 84.06 90 LEU A N 1
ATOM 724 C CA . LEU A 1 90 ? 1.798 -4.708 7.199 1.00 84.06 90 LEU A CA 1
ATOM 725 C C . LEU A 1 90 ? 0.748 -5.670 7.757 1.00 84.06 90 LEU A C 1
ATOM 727 O O . LEU A 1 90 ? 0.521 -5.725 8.965 1.00 84.06 90 LEU A O 1
ATOM 731 N N . LYS A 1 91 ? 0.159 -6.499 6.897 1.00 81.12 91 LYS A N 1
ATOM 732 C CA . LYS A 1 91 ? -0.868 -7.477 7.267 1.00 81.12 91 LYS A CA 1
ATOM 733 C C . LYS A 1 91 ? -0.415 -8.485 8.326 1.00 81.12 91 LYS A C 1
ATOM 735 O O . LYS A 1 91 ? -1.275 -8.995 9.047 1.00 81.12 91 LYS A O 1
ATOM 740 N N . TYR A 1 92 ? 0.881 -8.791 8.410 1.00 81.19 92 TYR A N 1
ATOM 741 C CA . TYR A 1 92 ? 1.438 -9.694 9.425 1.00 81.19 92 TYR A CA 1
ATOM 742 C C . TYR A 1 92 ? 2.068 -8.965 10.616 1.00 81.19 92 TYR A C 1
ATOM 744 O O . TYR A 1 92 ? 2.168 -9.558 11.685 1.00 81.19 92 TYR A O 1
ATOM 752 N N . SER A 1 93 ? 2.470 -7.700 10.464 1.00 82.06 93 SER A N 1
ATOM 753 C CA . SER A 1 93 ? 3.135 -6.940 11.528 1.00 82.06 93 SER A CA 1
ATOM 754 C C . SER A 1 93 ? 2.185 -6.135 12.420 1.00 82.06 93 SER A C 1
ATOM 756 O O . SER A 1 93 ? 2.580 -5.725 13.510 1.00 82.06 93 SER A O 1
ATOM 758 N N . ILE A 1 94 ? 0.960 -5.850 11.969 1.00 83.25 94 ILE A N 1
ATOM 759 C CA . ILE A 1 94 ? -0.004 -5.045 12.732 1.00 83.25 94 ILE A CA 1
ATOM 760 C C . ILE A 1 94 ? -0.695 -5.898 13.801 1.00 83.25 94 ILE A C 1
ATOM 762 O O . ILE A 1 94 ? -1.356 -6.892 13.492 1.00 83.25 94 ILE A O 1
ATOM 766 N N . ASP A 1 95 ? -0.639 -5.442 15.054 1.00 82.75 95 ASP A N 1
ATOM 767 C CA . ASP A 1 95 ? -1.519 -5.952 16.104 1.00 82.75 95 ASP A CA 1
ATOM 768 C C . ASP A 1 95 ? -2.953 -5.458 15.865 1.00 82.75 95 ASP A C 1
ATOM 770 O O . ASP A 1 95 ? -3.263 -4.261 15.901 1.00 82.75 95 ASP A O 1
ATOM 774 N N . LYS A 1 96 ? -3.845 -6.420 15.639 1.00 78.75 96 LYS A N 1
ATOM 775 C CA . LYS A 1 96 ? -5.270 -6.196 15.406 1.00 78.75 96 LYS A CA 1
ATOM 776 C C . LYS A 1 96 ? -5.942 -5.441 16.552 1.00 78.75 96 LYS A C 1
ATOM 778 O O . LYS A 1 96 ? -6.789 -4.589 16.295 1.00 78.75 96 LYS A O 1
ATOM 783 N N . ASN A 1 97 ? -5.574 -5.739 17.796 1.00 79.38 97 ASN A N 1
ATOM 784 C CA . ASN A 1 97 ? -6.180 -5.119 18.971 1.00 79.38 97 ASN A CA 1
ATOM 785 C C . ASN A 1 97 ? -5.762 -3.652 19.093 1.00 79.38 97 ASN A C 1
ATOM 787 O O . ASN A 1 97 ? -6.601 -2.808 19.402 1.00 79.38 97 ASN A O 1
ATOM 791 N N . LEU A 1 98 ? -4.498 -3.330 18.788 1.00 83.88 98 LEU A N 1
ATOM 792 C CA . LEU A 1 98 ? -4.026 -1.941 18.749 1.00 83.88 98 LEU A CA 1
ATOM 793 C C . LEU A 1 98 ? -4.794 -1.126 17.705 1.00 83.88 98 LEU A C 1
ATOM 795 O O . LEU A 1 98 ? -5.255 -0.025 18.003 1.00 83.88 98 LEU A O 1
ATOM 799 N N . LEU A 1 99 ? -4.986 -1.680 16.506 1.00 81.25 99 LEU A N 1
ATOM 800 C CA . LEU A 1 99 ? -5.726 -1.008 15.438 1.00 81.25 99 LEU A CA 1
ATOM 801 C C . LEU A 1 99 ? -7.212 -0.811 15.793 1.00 81.25 99 LEU A C 1
ATOM 803 O O . LEU A 1 99 ? -7.765 0.259 15.550 1.00 81.25 99 LEU A O 1
ATOM 807 N N . LEU A 1 100 ? -7.855 -1.800 16.422 1.00 78.50 100 LEU A N 1
ATOM 808 C CA . LEU A 1 100 ? -9.237 -1.666 16.899 1.00 78.50 100 LEU A CA 1
ATOM 809 C C . LEU A 1 100 ? -9.367 -0.606 18.000 1.00 78.50 100 LEU A C 1
ATOM 811 O O . LEU A 1 100 ? -10.278 0.219 17.952 1.00 78.50 100 LEU A O 1
ATOM 815 N N . ASN A 1 101 ? -8.444 -0.588 18.961 1.00 82.12 101 ASN A N 1
ATOM 816 C CA . ASN A 1 101 ? -8.432 0.409 20.031 1.00 82.12 101 ASN A CA 1
ATOM 817 C C . ASN A 1 101 ? -8.176 1.825 19.496 1.00 82.12 101 ASN A C 1
ATOM 819 O O . ASN A 1 101 ? -8.757 2.787 19.998 1.00 82.12 101 ASN A O 1
ATOM 823 N N . TYR A 1 102 ? -7.354 1.966 18.449 1.00 86.00 102 TYR A N 1
ATOM 824 C CA . TYR A 1 102 ? -7.168 3.238 17.747 1.00 86.00 102 TYR A CA 1
ATOM 825 C C . TYR A 1 102 ? -8.490 3.747 17.158 1.00 86.00 102 TYR A C 1
ATOM 827 O O . TYR A 1 102 ? -8.895 4.883 17.403 1.00 86.00 102 TYR A O 1
ATOM 835 N N . LEU A 1 103 ? -9.203 2.889 16.427 1.00 81.44 103 LEU A N 1
ATOM 836 C CA . LEU A 1 103 ? -10.460 3.269 15.782 1.00 81.44 103 LEU A CA 1
ATOM 837 C C . LEU A 1 103 ? -11.566 3.568 16.802 1.00 81.44 103 LEU A C 1
ATOM 839 O O . LEU A 1 103 ? -12.355 4.485 16.595 1.00 81.44 103 LEU A O 1
ATOM 843 N N . ARG A 1 104 ? -11.590 2.852 17.931 1.00 81.06 104 ARG A N 1
ATOM 844 C CA . ARG A 1 104 ? -12.522 3.086 19.050 1.00 81.06 104 ARG A CA 1
ATOM 845 C C . ARG A 1 104 ? -12.181 4.306 19.901 1.00 81.06 104 ARG A C 1
ATOM 847 O O . ARG A 1 104 ? -12.995 4.713 20.719 1.00 81.06 104 ARG A O 1
ATOM 854 N N . GLY A 1 105 ? -10.992 4.879 19.738 1.00 83.44 105 GLY A N 1
ATOM 855 C CA . GLY A 1 105 ? -10.567 6.014 20.550 1.00 83.44 105 GLY A CA 1
ATOM 856 C C . GLY A 1 105 ? -10.123 5.624 21.965 1.00 83.44 105 GLY A C 1
ATOM 857 O O . GLY A 1 105 ? -10.037 6.479 22.840 1.00 83.44 105 GLY A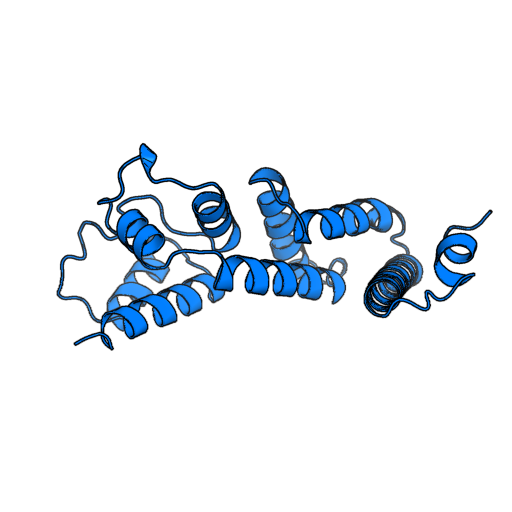 O 1
ATOM 858 N N . THR A 1 106 ? -9.856 4.339 22.217 1.00 85.38 106 THR A N 1
ATOM 859 C CA . THR A 1 106 ? -9.470 3.814 23.539 1.00 85.38 106 THR A CA 1
ATOM 860 C C . THR A 1 106 ? -7.960 3.635 23.696 1.00 85.38 106 THR A C 1
ATOM 862 O O . THR A 1 106 ? -7.478 3.328 24.787 1.00 85.38 106 THR A O 1
ATOM 865 N N . LEU A 1 107 ? -7.198 3.815 22.613 1.00 87.75 107 LEU A N 1
ATOM 866 C CA . LEU A 1 107 ? -5.746 3.676 22.619 1.00 87.75 107 LEU A CA 1
ATOM 867 C C . LEU A 1 107 ? -5.072 4.838 23.363 1.00 87.75 107 LEU A C 1
ATOM 869 O O . LEU A 1 107 ? -5.364 6.005 23.104 1.00 87.75 107 LEU A O 1
ATOM 873 N N . ARG A 1 108 ? -4.107 4.533 24.238 1.00 86.44 108 ARG A N 1
ATOM 874 C CA . ARG A 1 108 ? -3.245 5.559 24.847 1.00 86.44 108 ARG A CA 1
ATOM 875 C C . ARG A 1 108 ? -2.175 6.000 23.848 1.00 86.44 108 ARG A C 1
ATOM 877 O O . ARG A 1 108 ? -1.644 5.173 23.112 1.00 86.44 108 ARG A O 1
ATOM 884 N N . LEU A 1 109 ? -1.780 7.275 23.878 1.00 80.06 109 LEU A N 1
ATOM 885 C CA . LEU A 1 109 ? -0.743 7.814 22.978 1.00 80.06 109 LEU A CA 1
ATOM 886 C C . LEU A 1 109 ? 0.585 7.044 23.064 1.00 80.06 109 LEU A C 1
ATOM 888 O O . LEU A 1 109 ? 1.245 6.836 22.051 1.00 80.06 109 LEU A O 1
ATOM 892 N N . THR A 1 110 ? 0.944 6.552 24.252 1.00 85.44 110 THR A N 1
ATOM 893 C CA . THR A 1 110 ? 2.156 5.746 24.481 1.00 85.44 110 THR A CA 1
ATOM 894 C C . THR A 1 110 ? 2.133 4.378 23.796 1.00 85.44 110 THR A C 1
ATOM 896 O O . THR A 1 110 ? 3.170 3.733 23.692 1.00 85.44 110 THR A O 1
ATOM 899 N N . GLN A 1 111 ? 0.968 3.924 23.329 1.00 85.94 111 GLN A N 1
ATOM 900 C CA . GLN A 1 111 ? 0.782 2.643 22.645 1.00 85.94 111 GLN A CA 1
ATOM 901 C C . GLN A 1 111 ? 0.800 2.787 21.115 1.00 85.94 111 GLN A C 1
ATOM 903 O O . GLN A 1 111 ? 0.662 1.789 20.407 1.00 85.94 111 GLN A O 1
ATOM 908 N N . ILE A 1 112 ? 0.953 4.008 20.584 1.00 85.81 112 ILE A N 1
ATOM 909 C CA . ILE A 1 112 ? 1.045 4.240 19.141 1.00 85.81 112 ILE A CA 1
ATOM 910 C C . ILE A 1 112 ? 2.416 3.768 18.656 1.00 85.81 112 ILE A C 1
ATOM 912 O O . ILE A 1 112 ? 3.442 4.395 18.915 1.00 85.81 112 ILE A O 1
ATOM 916 N N . THR A 1 113 ? 2.427 2.653 17.932 1.00 88.19 113 THR A N 1
ATOM 917 C CA . THR A 1 113 ? 3.645 2.091 17.343 1.00 88.19 113 THR A CA 1
ATOM 918 C C . THR A 1 113 ? 3.897 2.656 15.940 1.00 88.19 113 THR A C 1
ATOM 920 O O . THR A 1 113 ? 2.946 3.032 15.246 1.00 88.19 113 THR A O 1
ATOM 923 N N . PRO A 1 114 ? 5.154 2.672 15.456 1.00 87.00 114 PRO A N 1
ATOM 924 C CA . PRO A 1 114 ? 5.456 3.050 14.074 1.00 87.00 114 PRO A CA 1
ATOM 925 C C . PRO A 1 114 ? 4.652 2.235 13.054 1.00 87.00 114 PRO A C 1
ATOM 927 O O . PRO A 1 114 ? 4.072 2.799 12.133 1.00 87.00 114 PRO A O 1
ATOM 930 N N . THR A 1 115 ? 4.517 0.926 13.275 1.00 86.50 115 THR A N 1
ATOM 931 C CA . THR A 1 115 ? 3.734 0.016 12.426 1.00 86.50 115 THR A CA 1
ATOM 932 C C . THR A 1 115 ? 2.255 0.397 12.350 1.00 86.50 115 THR A C 1
ATOM 934 O O . THR A 1 115 ? 1.633 0.252 11.299 1.00 86.50 115 THR A O 1
ATOM 937 N N . LEU A 1 116 ? 1.677 0.907 13.444 1.00 87.56 116 LEU A N 1
ATOM 938 C CA . LEU A 1 116 ? 0.305 1.410 13.443 1.00 87.56 116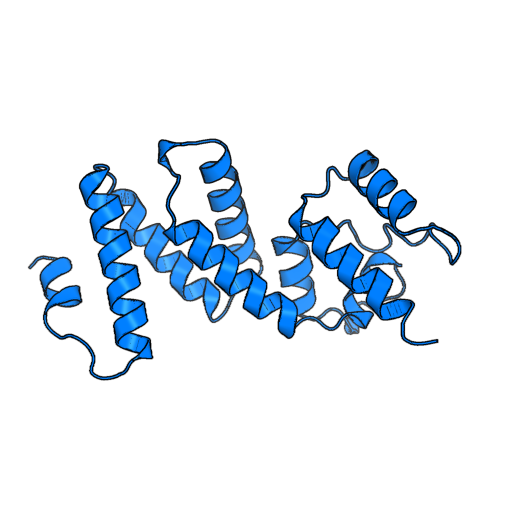 LEU A CA 1
ATOM 939 C C . LEU A 1 116 ? 0.183 2.670 12.575 1.00 87.56 116 LEU A C 1
ATOM 941 O O . LEU A 1 116 ? -0.758 2.779 11.795 1.00 87.56 116 LEU A O 1
ATOM 945 N N . ILE A 1 117 ? 1.148 3.591 12.655 1.00 87.25 117 ILE A N 1
ATOM 946 C CA . ILE A 1 117 ? 1.183 4.793 11.805 1.00 87.25 117 ILE A CA 1
A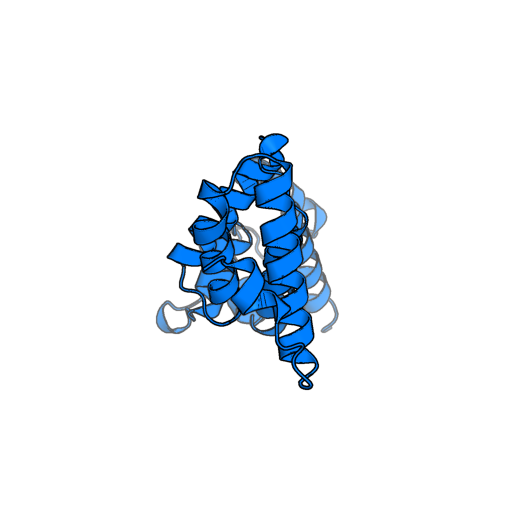TOM 947 C C . ILE A 1 117 ? 1.296 4.401 10.328 1.00 87.25 117 ILE A C 1
ATOM 949 O O . ILE A 1 117 ? 0.578 4.941 9.489 1.00 87.25 117 ILE A O 1
ATOM 953 N N . GLU A 1 118 ? 2.158 3.435 10.006 1.00 87.38 118 GLU A N 1
ATOM 954 C CA . GLU A 1 118 ? 2.281 2.908 8.645 1.00 87.38 118 GLU A CA 1
ATOM 955 C C . GLU A 1 118 ? 0.958 2.340 8.128 1.00 87.38 118 GLU A C 1
ATOM 957 O O . GLU A 1 118 ? 0.552 2.645 7.008 1.00 87.38 118 GLU A O 1
ATOM 962 N N . ALA A 1 119 ? 0.263 1.559 8.958 1.00 85.00 119 ALA A N 1
ATOM 963 C CA . ALA A 1 119 ? -1.042 1.003 8.632 1.00 85.00 119 ALA A CA 1
ATOM 964 C C . ALA A 1 119 ? -2.084 2.094 8.373 1.00 85.00 119 ALA A C 1
ATOM 966 O O . ALA A 1 119 ? -2.834 2.011 7.402 1.00 85.00 119 ALA A O 1
ATOM 967 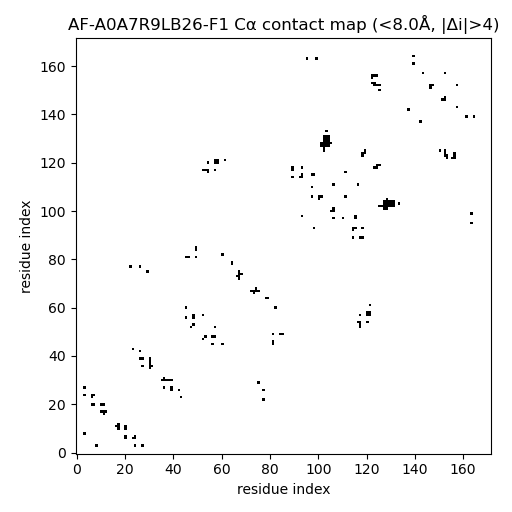N N . ILE A 1 120 ? -2.114 3.121 9.227 1.00 86.88 120 ILE A N 1
ATOM 968 C CA . ILE A 1 120 ? -3.045 4.243 9.102 1.00 86.88 120 ILE A CA 1
ATOM 969 C C . ILE A 1 120 ? -2.845 4.955 7.762 1.00 86.88 120 ILE A C 1
ATOM 971 O O . ILE A 1 120 ? -3.820 5.232 7.068 1.00 86.88 120 ILE A O 1
ATOM 975 N N . VAL A 1 121 ? -1.589 5.203 7.380 1.00 86.69 121 VAL A N 1
ATOM 976 C CA . VAL A 1 121 ? -1.243 5.872 6.119 1.00 86.69 121 VAL A CA 1
ATOM 977 C C . VAL A 1 121 ? -1.517 4.986 4.907 1.00 86.69 121 VAL A C 1
ATOM 979 O O . VAL A 1 121 ? -2.059 5.465 3.917 1.00 86.69 121 VAL A O 1
ATOM 982 N N . PHE A 1 122 ? -1.120 3.714 4.953 1.00 85.38 122 PHE A N 1
ATOM 983 C CA . PHE A 1 122 ? -1.209 2.816 3.800 1.00 85.38 122 PHE A CA 1
ATOM 984 C C . PHE A 1 122 ? -2.648 2.398 3.485 1.00 85.38 122 PHE A C 1
ATOM 986 O O . PHE A 1 122 ? -3.019 2.295 2.317 1.00 85.38 122 PHE A O 1
ATOM 993 N N . TYR A 1 123 ? -3.455 2.162 4.521 1.00 82.88 123 TYR A N 1
ATOM 994 C CA . TYR A 1 123 ? -4.848 1.754 4.380 1.00 82.88 123 TYR A CA 1
ATOM 995 C C . TYR A 1 123 ? -5.830 2.918 4.497 1.00 82.88 123 TYR A C 1
ATOM 997 O O . TYR A 1 123 ? -7.009 2.655 4.667 1.00 82.88 123 TYR A O 1
ATOM 1005 N N . ASP A 1 124 ? -5.414 4.180 4.441 1.00 81.50 124 ASP A N 1
ATOM 1006 C CA . ASP A 1 124 ? -6.338 5.326 4.519 1.00 81.50 124 ASP A CA 1
ATOM 1007 C C . ASP A 1 124 ? -7.332 5.211 5.675 1.00 81.50 124 ASP A C 1
ATOM 1009 O O . ASP A 1 124 ? -8.548 5.342 5.508 1.00 81.50 124 ASP A O 1
ATOM 1013 N N . MET A 1 125 ? -6.800 4.874 6.851 1.00 81.75 125 MET A N 1
ATOM 1014 C CA . MET A 1 125 ? -7.646 4.636 8.009 1.00 81.75 125 MET A CA 1
ATOM 1015 C C . MET A 1 125 ? -8.324 5.939 8.447 1.00 81.75 125 MET A C 1
ATOM 1017 O O . MET A 1 125 ? -7.697 7.003 8.414 1.00 81.75 125 MET A O 1
ATOM 1021 N N . PRO A 1 126 ? -9.583 5.860 8.909 1.00 82.12 126 PRO A N 1
ATOM 1022 C CA . PRO A 1 126 ? -10.259 6.983 9.542 1.00 82.12 126 PRO A CA 1
ATOM 1023 C C . PRO A 1 126 ? -9.463 7.521 10.741 1.00 82.12 126 PRO A C 1
ATOM 1025 O O . PRO A 1 126 ? -8.683 6.775 11.341 1.00 82.12 126 PRO A O 1
ATOM 1028 N N . PRO A 1 127 ? -9.685 8.784 11.144 1.00 83.81 127 PRO A N 1
ATOM 1029 C CA . PRO A 1 127 ? -9.021 9.355 12.309 1.00 83.81 127 PRO A CA 1
ATOM 1030 C C . PRO A 1 127 ? -9.330 8.589 13.607 1.00 83.81 127 PRO A C 1
ATOM 1032 O O . PRO A 1 127 ? -10.322 7.861 13.719 1.00 83.81 127 PRO A O 1
ATOM 1035 N N . PHE A 1 128 ? -8.476 8.779 14.611 1.00 85.19 128 PHE A N 1
ATOM 1036 C CA . PHE A 1 128 ? -8.623 8.191 15.944 1.00 85.19 128 PHE A CA 1
ATOM 1037 C C . PHE A 1 128 ? -10.028 8.422 16.515 1.00 85.19 128 PHE A C 1
ATOM 1039 O O . PHE A 1 128 ? -10.549 9.534 16.455 1.00 85.19 128 PHE A O 1
ATOM 1046 N N . GLY A 1 129 ? -10.634 7.376 17.079 1.00 80.00 129 GLY A N 1
ATOM 1047 C CA . GLY A 1 129 ? -11.966 7.483 17.677 1.00 80.00 129 GLY A CA 1
ATOM 1048 C C . GLY A 1 129 ? -13.120 7.613 16.683 1.00 80.00 129 GLY A C 1
ATOM 1049 O O . GLY A 1 129 ? -14.242 7.859 17.114 1.00 80.00 129 GLY A O 1
ATOM 1050 N N . SER A 1 130 ? -12.902 7.401 15.379 1.00 79.12 130 SER A N 1
ATOM 1051 C CA . SER A 1 130 ? -13.995 7.417 14.388 1.00 79.12 130 SER A CA 1
ATOM 1052 C C . SER A 1 130 ? -15.106 6.401 14.683 1.00 79.12 130 SER A C 1
ATOM 1054 O O . SER A 1 130 ? -16.224 6.577 14.213 1.00 79.12 130 SER A O 1
ATOM 1056 N N . PHE A 1 131 ? -14.822 5.354 15.467 1.00 75.00 131 PHE A N 1
ATOM 1057 C CA . PHE A 1 131 ? -15.796 4.358 15.928 1.00 75.00 131 PHE A CA 1
ATOM 1058 C C . PHE A 1 131 ? -16.170 4.510 17.404 1.00 75.00 131 PHE A C 1
ATOM 1060 O O . PHE A 1 131 ? -16.794 3.612 17.960 1.00 75.00 131 PHE A O 1
ATOM 1067 N N . ALA A 1 132 ? -15.814 5.614 18.065 1.00 72.81 132 ALA A N 1
ATOM 1068 C CA . ALA A 1 132 ? -16.148 5.823 19.475 1.00 72.81 132 ALA A CA 1
ATOM 1069 C C . ALA A 1 132 ? -17.670 5.847 19.722 1.00 72.81 132 ALA A C 1
ATOM 1071 O O . ALA A 1 132 ? -18.132 5.390 20.763 1.00 72.81 132 ALA A O 1
ATOM 1072 N N . SER A 1 133 ? -18.457 6.327 18.750 1.00 62.34 133 SER A N 1
ATOM 1073 C CA . SER A 1 133 ? -19.928 6.306 18.790 1.00 62.34 133 SER A CA 1
ATOM 1074 C C . SER A 1 133 ? -20.537 4.943 18.445 1.00 62.34 133 SER A C 1
ATOM 1076 O O . SER A 1 133 ? -21.723 4.727 18.674 1.00 62.34 133 SER A O 1
ATOM 1078 N N . ILE A 1 134 ? -19.741 4.032 17.883 1.00 63.00 134 ILE A N 1
ATOM 1079 C CA . ILE A 1 134 ? -20.142 2.691 17.449 1.00 63.00 134 ILE A CA 1
ATOM 1080 C C . ILE A 1 134 ? -19.863 1.738 18.619 1.00 63.00 134 ILE A C 1
ATOM 1082 O O . ILE A 1 134 ? -18.987 0.873 18.562 1.00 63.00 134 ILE A O 1
ATOM 1086 N N . SER A 1 135 ? -20.559 1.950 19.737 1.00 52.25 135 SER A N 1
ATOM 1087 C CA . SER A 1 135 ? -20.487 1.055 20.889 1.00 52.25 135 SER A CA 1
ATOM 1088 C C . SER A 1 135 ? -21.328 -0.205 20.636 1.00 52.25 135 SER A C 1
ATOM 1090 O O . SER A 1 135 ? -22.511 -0.141 20.315 1.00 52.25 135 SER A O 1
ATOM 1092 N N . ASP A 1 136 ? -20.660 -1.358 20.720 1.00 56.38 136 ASP A N 1
ATOM 1093 C CA . ASP A 1 136 ? -21.122 -2.745 20.907 1.00 56.38 136 ASP A CA 1
ATOM 1094 C C . ASP A 1 136 ? -22.307 -3.331 20.098 1.00 56.38 136 ASP A C 1
ATOM 1096 O O . ASP A 1 136 ? -22.606 -4.511 20.278 1.00 56.38 136 ASP A O 1
ATOM 1100 N N . LYS A 1 137 ? -22.974 -2.604 19.187 1.00 55.31 137 LYS A N 1
ATOM 1101 C CA . LYS A 1 137 ? -24.225 -3.081 18.546 1.00 55.31 137 LYS A CA 1
ATOM 1102 C C . LYS A 1 137 ? -24.411 -2.781 17.053 1.00 55.31 137 LYS A C 1
ATOM 1104 O O . LYS A 1 137 ? -25.545 -2.741 16.591 1.00 55.31 137 LYS A O 1
ATOM 1109 N N . LEU A 1 138 ? -23.345 -2.597 16.279 1.00 54.59 138 LEU A N 1
ATOM 1110 C CA . LEU A 1 138 ? -23.466 -2.443 14.820 1.00 54.59 138 LEU A CA 1
ATOM 1111 C C . LEU A 1 138 ? -22.889 -3.660 14.087 1.00 54.59 138 LEU A C 1
ATOM 1113 O O . LEU A 1 138 ? -21.795 -4.151 14.393 1.00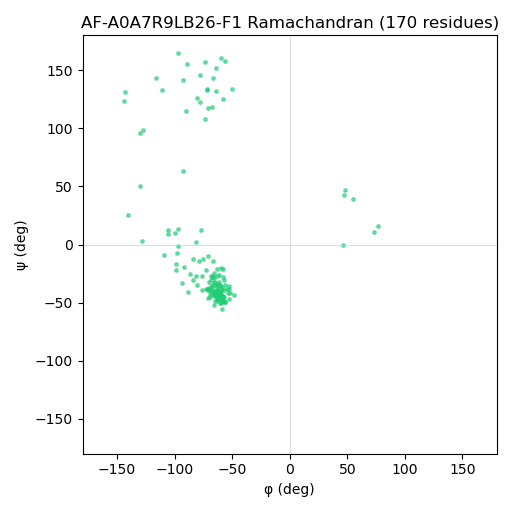 54.59 138 LEU A O 1
ATOM 1117 N N . SER A 1 139 ? -23.653 -4.160 13.118 1.00 64.50 139 SER A N 1
ATOM 1118 C CA . SER A 1 139 ? -23.229 -5.195 12.177 1.00 64.50 139 SER A CA 1
ATOM 1119 C C . SER A 1 139 ? -22.081 -4.676 11.301 1.00 64.50 139 SER A C 1
ATOM 1121 O O . SER A 1 139 ? -21.983 -3.479 11.020 1.00 64.50 139 SER A O 1
ATOM 1123 N N . PHE A 1 140 ? -21.203 -5.564 10.821 1.00 62.69 140 PHE A N 1
ATOM 1124 C CA . PHE A 1 140 ? -20.107 -5.175 9.921 1.00 62.69 140 PHE A CA 1
ATOM 1125 C C . PHE A 1 140 ? -20.597 -4.386 8.695 1.00 62.69 140 PHE A C 1
ATOM 1127 O O . PHE A 1 140 ? -19.936 -3.456 8.236 1.00 62.69 140 PHE A O 1
ATOM 1134 N N . SER A 1 141 ? -21.773 -4.748 8.179 1.00 63.16 141 SER A N 1
ATOM 1135 C CA . SER A 1 141 ? -22.444 -4.065 7.075 1.00 63.16 141 SER A CA 1
ATOM 1136 C C . SER A 1 141 ? -22.696 -2.588 7.364 1.00 63.16 141 SER A C 1
ATOM 1138 O O . SER A 1 141 ? -22.393 -1.750 6.517 1.00 63.16 141 SER A O 1
ATOM 1140 N N . GLU A 1 142 ? -23.189 -2.252 8.556 1.00 65.94 142 GLU A N 1
ATOM 1141 C CA . GLU A 1 142 ? -23.480 -0.865 8.933 1.00 65.94 142 GLU A CA 1
ATOM 1142 C C . GLU A 1 142 ? -22.189 -0.061 9.114 1.00 65.94 142 GLU A C 1
ATOM 1144 O O . GLU A 1 142 ? -22.100 1.068 8.635 1.00 65.94 142 GLU A O 1
ATOM 1149 N N . LEU A 1 143 ? -21.144 -0.681 9.674 1.00 67.62 143 LEU A N 1
ATOM 1150 C CA . LEU A 1 143 ? -19.814 -0.076 9.785 1.00 67.62 143 LEU A CA 1
ATOM 1151 C C . LEU A 1 143 ? -19.227 0.267 8.406 1.00 67.62 143 LEU A C 1
ATOM 1153 O O . LEU A 1 143 ? -18.707 1.361 8.200 1.00 67.62 143 LEU A O 1
ATOM 1157 N N . VAL A 1 144 ? -19.324 -0.645 7.432 1.00 66.62 144 VAL A N 1
ATOM 1158 C CA . VAL A 1 144 ? -18.839 -0.390 6.064 1.00 66.62 144 VAL A CA 1
ATOM 1159 C C . VAL A 1 144 ? -19.635 0.713 5.377 1.00 66.62 144 VAL A C 1
ATOM 1161 O O . VAL A 1 144 ? -19.038 1.531 4.675 1.00 66.62 144 VAL A O 1
ATOM 1164 N N . ILE A 1 145 ? -20.957 0.747 5.556 1.00 69.25 145 ILE A N 1
ATOM 1165 C CA . ILE A 1 145 ? -21.812 1.796 4.986 1.00 69.25 145 ILE A CA 1
ATOM 1166 C C . ILE A 1 145 ? -21.436 3.156 5.577 1.00 69.25 145 ILE A C 1
ATOM 1168 O O . ILE A 1 145 ? -21.195 4.102 4.827 1.00 69.25 145 ILE A O 1
ATOM 1172 N N . GLU A 1 146 ? -21.309 3.244 6.900 1.00 67.94 146 GLU A N 1
ATOM 1173 C CA . GLU A 1 146 ? -20.972 4.487 7.589 1.00 67.94 146 GLU A CA 1
ATOM 1174 C C . GLU A 1 146 ? -19.587 4.997 7.169 1.00 67.94 146 GLU A C 1
ATOM 1176 O O . GLU A 1 146 ? -19.435 6.162 6.802 1.00 67.94 146 GLU A O 1
ATOM 1181 N N . LEU A 1 147 ? -18.598 4.107 7.084 1.00 68.00 147 LEU A N 1
ATOM 1182 C CA . LEU A 1 147 ? -17.260 4.428 6.593 1.00 68.00 147 LEU A CA 1
ATOM 1183 C C . LEU A 1 147 ? -17.243 4.921 5.151 1.00 68.00 147 LEU A C 1
ATOM 1185 O O . LEU A 1 147 ? -16.599 5.927 4.849 1.00 68.00 147 LEU A O 1
ATOM 1189 N N . LYS A 1 148 ? -17.953 4.226 4.257 1.00 69.12 148 LYS A N 1
ATOM 1190 C CA . LYS A 1 148 ? -18.077 4.654 2.862 1.00 69.12 148 LYS A CA 1
ATOM 1191 C C . LYS A 1 148 ? -18.751 6.021 2.768 1.00 69.12 148 LYS A C 1
ATOM 1193 O O . LYS A 1 148 ? -18.291 6.842 1.984 1.00 69.12 148 LYS A O 1
ATOM 1198 N N . SER A 1 149 ? -19.781 6.275 3.580 1.00 70.56 149 SER A N 1
ATOM 1199 C CA . SER A 1 149 ? -20.522 7.543 3.565 1.00 70.56 149 SER A CA 1
ATOM 1200 C C . SER A 1 149 ? -19.743 8.726 4.146 1.00 70.56 149 SER A C 1
ATOM 1202 O O . SER A 1 149 ? -19.842 9.827 3.615 1.00 70.56 149 SER A O 1
ATOM 1204 N N . LYS A 1 150 ? -18.964 8.516 5.218 1.00 69.44 150 LYS A N 1
ATOM 1205 C CA . LYS A 1 150 ? -18.296 9.602 5.955 1.00 69.44 150 LYS A CA 1
ATOM 1206 C C . LYS A 1 150 ? -16.871 9.867 5.486 1.00 69.44 150 LYS A C 1
ATOM 1208 O O . LYS A 1 150 ? -16.425 11.008 5.541 1.00 69.44 150 LYS A O 1
ATOM 1213 N N . TYR A 1 151 ? -16.151 8.833 5.054 1.00 66.75 151 TYR A N 1
ATOM 1214 C CA . TYR A 1 151 ? -14.700 8.918 4.857 1.00 66.75 151 TYR A CA 1
ATOM 1215 C C . TYR A 1 151 ? -14.225 8.443 3.478 1.00 66.75 151 TYR A C 1
ATOM 1217 O O . TYR A 1 151 ? -13.021 8.434 3.242 1.00 66.75 151 TYR A O 1
ATOM 1225 N N . CYS A 1 152 ? -15.128 8.053 2.563 1.00 68.12 152 CYS A N 1
ATOM 1226 C CA . CYS A 1 152 ? -14.772 7.535 1.230 1.00 68.12 152 CYS A CA 1
ATOM 1227 C C . CYS A 1 152 ? -13.664 6.464 1.283 1.00 68.12 152 CYS A C 1
ATOM 1229 O O . CYS A 1 152 ? -12.720 6.471 0.493 1.00 68.12 152 CYS A O 1
ATOM 1231 N N . VAL A 1 153 ? -13.769 5.556 2.255 1.00 70.25 153 VAL A N 1
ATOM 1232 C CA . VAL A 1 153 ? -12.717 4.586 2.564 1.00 70.25 153 VAL A CA 1
ATOM 1233 C C . VAL A 1 153 ? -12.490 3.614 1.393 1.00 70.25 153 VAL A C 1
ATOM 1235 O O . VAL A 1 153 ? -13.462 3.037 0.888 1.00 70.25 153 VAL A O 1
ATOM 1238 N N . PRO A 1 154 ? -11.234 3.369 0.968 1.00 69.94 154 PRO A N 1
ATOM 1239 C CA . PRO A 1 154 ? -10.963 2.494 -0.162 1.00 69.94 154 PRO A CA 1
ATOM 1240 C C . PRO A 1 154 ? -11.178 1.006 0.178 1.00 69.94 154 PRO A C 1
ATOM 1242 O O . PRO A 1 154 ? -11.121 0.562 1.327 1.00 69.94 154 PRO A O 1
ATOM 1245 N N . ILE A 1 155 ? -11.426 0.201 -0.860 1.00 67.50 155 ILE A N 1
ATOM 1246 C CA . ILE A 1 155 ? -11.733 -1.241 -0.762 1.00 67.50 155 ILE A CA 1
ATOM 1247 C C . ILE A 1 155 ? -10.706 -2.040 0.076 1.00 67.50 155 ILE A C 1
ATOM 1249 O O . ILE A 1 155 ? -11.132 -2.865 0.888 1.00 67.50 155 ILE A O 1
ATOM 1253 N N . PRO A 1 156 ? -9.379 -1.812 -0.035 1.00 66.31 156 PRO A N 1
ATOM 1254 C CA . PRO A 1 156 ? -8.390 -2.524 0.781 1.00 66.31 156 PRO A CA 1
ATOM 1255 C C . PRO A 1 156 ? -8.584 -2.328 2.290 1.00 66.31 156 PRO A C 1
ATOM 1257 O O . PRO A 1 156 ? -8.464 -3.280 3.061 1.00 66.31 156 PRO A O 1
ATOM 1260 N N . THR A 1 157 ? -8.952 -1.123 2.717 1.00 67.88 157 THR A N 1
ATOM 1261 C CA . THR A 1 157 ? -9.254 -0.805 4.117 1.00 67.88 157 THR A CA 1
ATOM 1262 C C . THR A 1 157 ? -10.496 -1.545 4.588 1.00 67.88 157 THR A C 1
ATOM 1264 O O . THR A 1 157 ? -10.508 -2.100 5.681 1.00 67.88 157 THR A O 1
ATOM 1267 N N . ILE A 1 158 ? -11.530 -1.612 3.743 1.00 69.69 158 ILE A N 1
ATOM 1268 C CA . ILE A 1 158 ? -12.763 -2.349 4.038 1.00 69.69 158 ILE A CA 1
ATOM 1269 C C . ILE A 1 158 ? -12.462 -3.840 4.211 1.00 69.69 158 ILE A C 1
ATOM 1271 O O . ILE A 1 158 ? -12.953 -4.452 5.156 1.00 69.69 158 ILE A O 1
ATOM 1275 N N . HIS A 1 159 ? -11.616 -4.429 3.360 1.00 72.69 159 HIS A N 1
ATOM 1276 C CA . HIS A 1 159 ? -11.191 -5.823 3.519 1.00 72.69 159 HIS A CA 1
ATOM 1277 C C . HIS A 1 159 ? -10.405 -6.058 4.811 1.00 72.69 159 HIS A C 1
ATOM 1279 O O . HIS A 1 159 ? -10.616 -7.074 5.481 1.00 72.69 159 HIS A O 1
ATOM 1285 N N . LEU A 1 160 ? -9.519 -5.131 5.182 1.00 70.62 160 LEU A N 1
ATOM 1286 C CA . LEU A 1 160 ? -8.794 -5.212 6.446 1.00 70.62 160 LEU A CA 1
ATOM 1287 C C . LEU A 1 160 ? -9.764 -5.142 7.634 1.00 70.62 160 LEU A C 1
ATOM 1289 O O . LEU A 1 160 ? -9.707 -5.999 8.513 1.00 70.62 160 LEU A O 1
ATOM 1293 N N . LEU A 1 161 ? -10.708 -4.200 7.621 1.00 70.81 161 LEU A N 1
ATOM 1294 C CA . LEU A 1 161 ? -11.733 -4.048 8.656 1.00 70.81 161 LEU A CA 1
ATOM 1295 C C . LEU A 1 161 ? -12.669 -5.258 8.745 1.00 70.81 161 LEU A C 1
ATOM 1297 O O . LEU A 1 161 ? -12.956 -5.707 9.851 1.00 70.81 161 LEU A O 1
ATOM 1301 N N . HIS A 1 162 ? -13.072 -5.843 7.613 1.00 72.25 162 HIS A N 1
ATOM 1302 C CA . HIS A 1 162 ? -13.843 -7.093 7.568 1.00 72.25 162 HIS A CA 1
ATOM 1303 C C . HIS A 1 162 ? -13.098 -8.194 8.308 1.00 72.25 162 HIS A C 1
ATOM 1305 O O . HIS A 1 162 ? -13.629 -8.859 9.196 1.00 72.25 162 HIS A O 1
ATOM 1311 N N . ARG A 1 163 ? -11.816 -8.362 7.990 1.00 68.62 163 ARG A N 1
ATOM 1312 C CA . ARG A 1 163 ? -10.982 -9.375 8.629 1.00 68.62 163 ARG A CA 1
ATOM 1313 C C . ARG A 1 163 ? -10.822 -9.135 10.131 1.00 68.62 163 ARG A C 1
ATOM 1315 O O . ARG A 1 163 ? -10.780 -10.104 10.887 1.00 68.62 163 ARG A O 1
ATOM 1322 N N . LEU A 1 164 ? -10.718 -7.877 10.556 1.00 65.88 164 LEU A N 1
ATOM 1323 C CA . LEU A 1 164 ? -10.639 -7.511 11.970 1.00 65.88 164 LEU A CA 1
ATOM 1324 C C . LEU A 1 164 ? -11.943 -7.857 12.693 1.00 65.88 164 LEU A C 1
ATOM 1326 O O . LEU A 1 164 ? -11.891 -8.611 13.663 1.00 65.88 164 LEU A O 1
ATOM 1330 N N . TYR A 1 165 ? -13.084 -7.409 12.161 1.00 66.00 165 TYR A N 1
ATOM 1331 C CA . TYR A 1 165 ? -14.414 -7.604 12.741 1.00 66.00 165 TYR A CA 1
ATOM 1332 C C . TYR A 1 165 ? -14.764 -9.08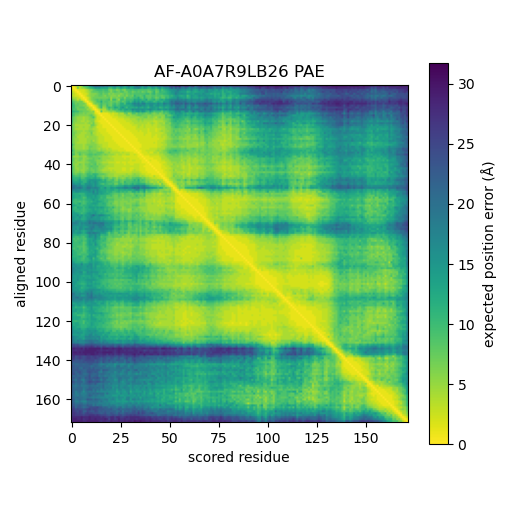5 12.943 1.00 66.00 165 TYR A C 1
ATOM 1334 O O . TYR A 1 165 ? -15.132 -9.498 14.043 1.00 66.00 165 TYR A O 1
ATOM 1342 N N . PHE A 1 166 ? -14.562 -9.922 11.921 1.00 62.00 166 PHE A N 1
ATOM 1343 C CA . PHE A 1 166 ? -14.829 -11.358 12.045 1.00 62.00 166 PHE A CA 1
ATOM 1344 C C . PHE A 1 166 ? -13.847 -12.065 12.988 1.00 62.00 166 PHE A C 1
ATOM 1346 O O . PHE A 1 166 ? -14.231 -13.004 13.679 1.00 62.00 166 PHE A O 1
ATOM 1353 N N . SER A 1 167 ? -12.601 -11.590 13.097 1.00 57.66 167 SER A N 1
ATOM 1354 C CA . SER A 1 167 ? -11.645 -12.161 14.056 1.00 57.66 167 SER A CA 1
ATOM 1355 C C . SER A 1 167 ? -11.933 -11.809 15.518 1.00 57.66 167 SER A C 1
ATOM 1357 O O . SER A 1 167 ? -11.482 -12.531 16.403 1.00 57.66 167 SER A O 1
ATOM 1359 N N . SER A 1 168 ? -12.677 -10.730 15.777 1.00 53.50 168 SER A N 1
ATOM 1360 C CA . SER A 1 168 ? -13.163 -10.375 17.116 1.00 53.50 168 SER A CA 1
ATOM 1361 C C . SER A 1 168 ? -14.427 -11.136 17.528 1.00 53.50 168 SER A C 1
ATOM 1363 O O . SER A 1 168 ? -14.617 -11.349 18.719 1.00 53.50 168 SER A O 1
ATOM 1365 N N . ILE A 1 169 ? -15.256 -11.578 16.574 1.00 51.50 169 ILE A N 1
ATOM 1366 C CA . ILE A 1 169 ? -16.475 -12.362 16.854 1.00 51.50 169 ILE A CA 1
ATOM 1367 C C . ILE A 1 169 ? -16.154 -13.846 17.086 1.00 51.50 169 ILE A C 1
ATOM 1369 O O . ILE A 1 169 ? -16.761 -14.472 17.942 1.00 51.50 169 ILE A O 1
ATOM 1373 N N . LEU A 1 170 ? -15.153 -14.400 16.394 1.00 38.34 170 LEU A N 1
ATOM 1374 C CA . LEU A 1 170 ? -14.737 -15.811 16.506 1.00 38.34 170 LEU A CA 1
ATOM 1375 C C . LEU A 1 170 ? -13.909 -16.151 17.769 1.00 38.34 170 LEU A C 1
ATOM 1377 O O . LEU A 1 170 ? -13.285 -17.207 17.822 1.00 38.34 170 LEU A O 1
ATOM 1381 N N . LYS A 1 171 ? -13.842 -15.253 18.760 1.00 40.03 171 LYS A N 1
ATOM 1382 C CA . LYS A 1 171 ? -13.202 -15.502 20.070 1.00 40.03 171 LYS A CA 1
ATOM 1383 C C . LYS A 1 171 ? -14.208 -15.713 21.217 1.00 40.03 171 LYS A C 1
ATOM 1385 O O . LYS A 1 171 ? -13.788 -15.739 22.372 1.00 40.03 171 LYS A O 1
ATOM 1390 N N . LEU A 1 172 ? -15.495 -15.844 20.894 1.00 36.62 172 LEU A N 1
ATOM 1391 C CA . LEU A 1 172 ? -16.560 -16.349 21.768 1.00 36.62 172 LEU A CA 1
ATOM 1392 C C . LEU A 1 172 ? -16.838 -17.815 21.425 1.00 36.62 172 LEU A C 1
ATOM 1394 O O . LEU A 1 172 ? -17.159 -18.565 22.369 1.00 36.62 172 LEU A O 1
#

Organism: NCBI:txid1979941

Secondary structure (DSSP, 8-state):
--HHHHHSSS--SSHHHHHHHHHHHHHHHHHHHTT-GGGHHHHHHHHHHTTS--HHHHHHHHHHHHHHHH-GGG--HHHHHHHHHHHHHHHHHS-HHHHHHHHHT---GGG--HHHHHHHHHTTPPPTTTTTT--S---HHHHHHHHHHHH---HHHHHHHHHHHHHHHTT-